Protein AF-A0A849PN07-F1 (afdb_monomer_lite)

Structure (mmCIF, N/CA/C/O backbone):
data_AF-A0A849PN07-F1
#
_entry.id   AF-A0A849PN07-F1
#
loop_
_atom_site.group_PDB
_atom_site.id
_atom_site.type_symbol
_atom_site.label_atom_id
_atom_site.label_alt_id
_atom_site.label_comp_id
_atom_site.label_asym_id
_atom_site.label_entity_id
_atom_site.label_seq_id
_atom_site.pdbx_PDB_ins_code
_atom_site.Cartn_x
_atom_site.Cartn_y
_atom_site.Cartn_z
_atom_site.occupancy
_atom_site.B_iso_or_equiv
_atom_site.auth_seq_id
_atom_site.auth_comp_id
_atom_site.auth_asym_id
_atom_site.auth_atom_id
_atom_site.pdbx_PDB_model_num
ATOM 1 N N . MET A 1 1 ? -43.751 6.867 31.957 1.00 60.44 1 MET A N 1
ATOM 2 C CA . MET A 1 1 ? -43.597 6.779 30.485 1.00 60.44 1 MET A CA 1
ATOM 3 C C . MET A 1 1 ? -44.165 5.440 30.028 1.00 60.44 1 MET A C 1
ATOM 5 O O . MET A 1 1 ? -43.946 4.463 30.732 1.00 60.44 1 MET A O 1
ATOM 9 N N . ASN A 1 2 ? -44.968 5.383 28.958 1.00 84.19 2 ASN A N 1
ATOM 10 C CA . ASN A 1 2 ? -45.642 4.131 28.581 1.00 84.19 2 ASN A CA 1
ATOM 11 C C . ASN A 1 2 ? -44.687 3.169 27.846 1.00 84.19 2 ASN A C 1
ATOM 13 O O . ASN A 1 2 ? -43.709 3.606 27.239 1.00 84.19 2 ASN A O 1
ATOM 17 N N . SER A 1 3 ? -44.999 1.870 27.882 1.00 79.94 3 SER A N 1
ATOM 18 C CA . SER A 1 3 ? -44.174 0.807 27.289 1.00 79.94 3 SER A CA 1
ATOM 19 C C . SER A 1 3 ? -43.825 1.062 25.815 1.00 79.94 3 SER A C 1
ATOM 21 O O . SER A 1 3 ? -42.672 0.891 25.433 1.00 79.94 3 SER A O 1
ATOM 23 N N . LYS A 1 4 ? -44.764 1.573 25.006 1.00 77.94 4 LYS A N 1
ATOM 24 C CA . LYS A 1 4 ? -44.527 1.871 23.583 1.00 77.94 4 LYS A CA 1
ATOM 25 C C . LYS A 1 4 ? -43.521 3.007 23.386 1.00 77.94 4 LYS A C 1
ATOM 27 O O . LYS A 1 4 ? -42.711 2.950 22.463 1.00 77.94 4 LYS A O 1
ATOM 32 N N . THR A 1 5 ? -43.561 4.034 24.235 1.00 80.62 5 THR A N 1
ATOM 33 C CA . THR A 1 5 ? -42.606 5.150 24.205 1.00 80.62 5 THR A CA 1
ATOM 34 C C . THR A 1 5 ? -41.209 4.677 24.609 1.00 80.62 5 THR A C 1
ATOM 36 O O . THR A 1 5 ? -40.236 5.032 23.951 1.00 80.62 5 THR A O 1
ATOM 39 N N . THR A 1 6 ? -41.110 3.809 25.620 1.00 81.44 6 THR A N 1
ATOM 40 C CA . THR A 1 6 ? -39.840 3.212 26.057 1.00 81.44 6 THR A CA 1
ATOM 41 C C . THR A 1 6 ? -39.220 2.326 24.974 1.00 81.44 6 THR A C 1
ATOM 43 O O . THR A 1 6 ? -38.029 2.457 24.703 1.00 81.44 6 THR A O 1
ATOM 46 N N . THR A 1 7 ? -40.013 1.487 24.294 1.00 84.44 7 THR A N 1
ATOM 47 C CA . THR A 1 7 ? -39.522 0.650 23.184 1.00 84.44 7 THR A CA 1
ATOM 48 C C . THR A 1 7 ? -38.996 1.500 22.032 1.00 84.44 7 THR A C 1
ATOM 50 O O . THR A 1 7 ? -37.898 1.244 21.560 1.00 84.44 7 THR A O 1
ATOM 53 N N . LYS A 1 8 ? -39.716 2.553 21.618 1.00 84.00 8 LYS A N 1
ATOM 5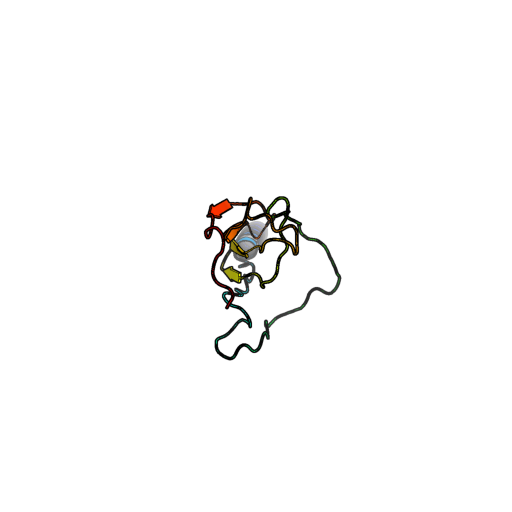4 C CA . LYS A 1 8 ? -39.264 3.443 20.533 1.00 84.00 8 LYS A CA 1
ATOM 55 C C . LYS A 1 8 ? -37.945 4.143 20.855 1.00 84.00 8 LYS A C 1
ATOM 57 O O . LYS A 1 8 ? -37.066 4.187 20.001 1.00 84.00 8 LYS A O 1
ATOM 62 N N . ILE A 1 9 ? -37.801 4.667 22.073 1.00 87.38 9 ILE A N 1
ATOM 63 C CA . ILE A 1 9 ? -36.554 5.306 22.511 1.00 87.38 9 ILE A CA 1
ATOM 64 C C . ILE A 1 9 ? -35.418 4.279 22.520 1.00 87.38 9 ILE A C 1
ATOM 66 O O . ILE A 1 9 ? -34.359 4.557 21.971 1.00 87.38 9 ILE A O 1
ATOM 70 N N . ALA A 1 10 ? -35.650 3.078 23.0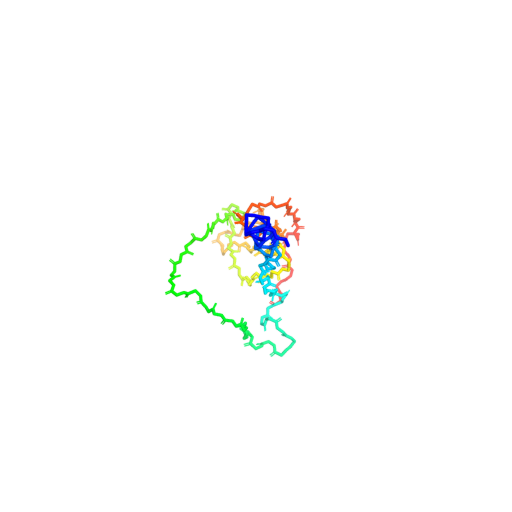58 1.00 86.81 10 ALA A N 1
ATOM 71 C CA . ALA A 1 10 ? -34.651 2.013 23.064 1.00 86.81 10 ALA A CA 1
ATOM 72 C C . ALA A 1 10 ? -34.218 1.614 21.643 1.00 86.81 10 ALA A C 1
ATOM 74 O O . ALA A 1 10 ? -33.026 1.478 21.392 1.00 86.81 10 ALA A O 1
ATOM 75 N N . THR A 1 11 ? -35.158 1.489 20.699 1.00 86.75 11 THR A N 1
ATOM 76 C CA . THR A 1 11 ? -34.852 1.177 19.294 1.00 86.75 11 THR A CA 1
ATOM 77 C C . THR A 1 11 ? -34.034 2.281 18.624 1.00 86.75 11 THR A C 1
ATOM 79 O O . THR A 1 11 ? -33.070 1.978 17.929 1.00 86.75 11 THR A O 1
ATOM 82 N N . ILE A 1 12 ? -34.372 3.555 18.854 1.00 88.19 12 ILE A N 1
ATOM 83 C CA . ILE A 1 12 ? -33.618 4.695 18.308 1.00 88.19 12 ILE A CA 1
ATOM 84 C C . ILE A 1 12 ? -32.206 4.741 18.899 1.00 88.19 12 ILE A C 1
ATOM 86 O O . ILE A 1 12 ? -31.245 4.914 18.159 1.00 88.19 12 ILE A O 1
ATOM 90 N N . VAL A 1 13 ? -32.064 4.533 20.210 1.00 88.75 13 VAL A N 1
ATOM 91 C CA . VAL A 1 13 ? -30.756 4.481 20.878 1.00 88.75 13 VAL A CA 1
ATOM 92 C C . VAL A 1 13 ? -29.907 3.332 20.329 1.00 88.75 13 VAL A C 1
ATOM 94 O O . VAL A 1 13 ? -28.737 3.544 20.035 1.00 88.75 13 VAL A O 1
ATOM 97 N N . LEU A 1 14 ? -30.489 2.148 20.109 1.00 86.00 14 LEU A N 1
ATOM 98 C CA . LEU A 1 14 ? -29.793 1.008 19.496 1.00 86.00 14 LEU A CA 1
ATOM 99 C C . LEU A 1 14 ? -29.344 1.287 18.054 1.00 86.00 14 LEU A C 1
ATOM 101 O O . LEU A 1 14 ? -28.229 0.926 17.691 1.00 86.00 14 LEU A O 1
ATOM 105 N N . LEU A 1 15 ? -30.173 1.957 17.249 1.00 83.31 15 LEU A N 1
ATOM 106 C CA . LEU A 1 15 ? -29.821 2.378 15.887 1.00 83.31 15 LEU A CA 1
ATOM 107 C C . LEU A 1 15 ? -28.688 3.409 15.880 1.00 83.31 15 LEU A C 1
ATOM 109 O O . LEU A 1 15 ? -27.759 3.287 15.087 1.00 83.31 15 LEU A O 1
ATOM 113 N N . VAL A 1 16 ? -28.731 4.391 16.783 1.00 81.31 16 VAL A N 1
ATOM 114 C CA . VAL A 1 16 ? -27.666 5.394 16.932 1.00 81.31 16 VAL A CA 1
ATOM 115 C C . VAL A 1 16 ? -26.367 4.748 17.420 1.00 81.31 16 VAL A C 1
ATOM 117 O O . VAL A 1 16 ? -25.312 5.060 16.882 1.00 81.31 16 VAL A O 1
ATOM 120 N N . LEU A 1 17 ? -26.420 3.796 18.360 1.00 73.69 17 LEU A N 1
ATOM 121 C CA . LEU A 1 17 ? -25.231 3.050 18.792 1.00 73.69 17 LEU A CA 1
ATOM 122 C C . LEU A 1 17 ? -24.640 2.192 17.662 1.00 73.69 17 LEU A C 1
ATOM 124 O O . LEU A 1 17 ? -23.419 2.141 17.518 1.00 73.69 17 LEU A O 1
ATOM 128 N N . ALA A 1 18 ? -25.481 1.567 16.834 1.00 70.88 18 ALA A N 1
ATOM 129 C CA . ALA A 1 18 ? -25.036 0.801 15.668 1.00 70.88 18 ALA A CA 1
ATOM 130 C C . ALA A 1 18 ? -24.367 1.683 14.596 1.00 70.88 18 ALA A C 1
ATOM 132 O O . ALA A 1 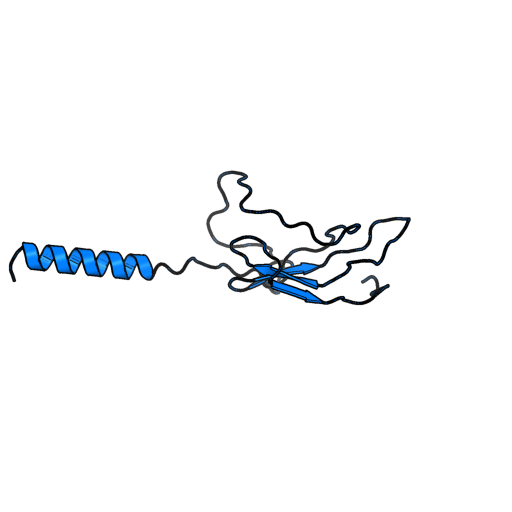18 ? -23.473 1.222 13.900 1.00 70.88 18 ALA A O 1
ATOM 133 N N . LEU A 1 19 ? -24.747 2.961 14.494 1.00 67.25 19 LEU A N 1
ATOM 134 C CA . LEU A 1 19 ? -24.092 3.947 13.622 1.00 67.25 19 LEU A CA 1
ATOM 135 C C . LEU A 1 19 ? -22.741 4.436 14.174 1.00 67.25 19 LEU A C 1
ATOM 137 O O . LEU A 1 19 ? -21.949 5.002 13.427 1.00 67.25 19 LEU A O 1
ATOM 141 N N . THR A 1 20 ? -22.469 4.224 15.467 1.00 56.19 20 THR A N 1
ATOM 142 C CA . THR A 1 20 ? -21.204 4.612 16.121 1.00 56.19 20 THR A CA 1
ATOM 143 C C . THR A 1 20 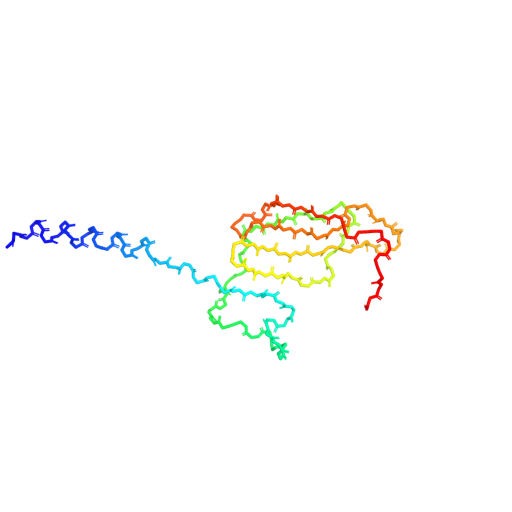? -20.187 3.482 16.218 1.00 56.19 20 THR A C 1
ATOM 145 O O . THR A 1 20 ? -19.150 3.667 16.855 1.00 56.19 20 THR A O 1
ATOM 148 N N . THR A 1 21 ? -20.436 2.318 15.605 1.00 54.03 21 THR A N 1
ATOM 149 C CA . THR A 1 21 ? -19.393 1.296 15.495 1.00 54.03 21 THR A CA 1
ATOM 150 C C . THR A 1 21 ? -18.290 1.850 14.606 1.00 54.03 21 THR A C 1
ATOM 152 O O . THR A 1 21 ? -18.370 1.789 13.380 1.00 54.03 21 THR A O 1
ATOM 155 N N . THR A 1 22 ? -17.264 2.425 15.226 1.00 51.84 22 THR A N 1
ATOM 156 C CA . THR A 1 22 ? -15.989 2.672 14.574 1.00 51.84 22 THR A CA 1
ATOM 157 C C . THR A 1 22 ? -15.555 1.333 14.006 1.00 51.84 22 THR A C 1
ATOM 159 O O . THR A 1 22 ? -15.255 0.412 14.770 1.00 51.84 22 THR A O 1
ATOM 162 N N . ILE A 1 23 ? -15.570 1.195 12.679 1.00 54.59 23 ILE A N 1
ATOM 163 C CA . ILE A 1 23 ? -14.795 0.142 12.033 1.00 54.59 23 ILE A CA 1
ATOM 164 C C . ILE A 1 23 ? -13.398 0.360 12.593 1.00 54.59 23 ILE A C 1
ATOM 166 O O . ILE A 1 23 ? -12.841 1.446 12.426 1.00 54.59 23 ILE A O 1
ATOM 170 N N . ALA A 1 24 ? -12.897 -0.598 13.370 1.00 53.38 24 ALA A N 1
ATOM 171 C CA . ALA A 1 24 ? -11.537 -0.540 13.859 1.00 53.38 24 ALA A CA 1
ATOM 172 C C . ALA A 1 24 ? -10.641 -0.576 12.618 1.00 53.38 24 ALA A C 1
ATOM 174 O O . ALA A 1 24 ? -10.348 -1.635 12.072 1.00 53.38 24 ALA A O 1
ATOM 175 N N . SER A 1 25 ? -10.298 0.603 12.106 1.00 59.09 25 SER A N 1
ATOM 176 C CA . SER A 1 25 ? -9.301 0.757 11.068 1.00 59.09 25 SER A CA 1
ATOM 177 C C . SER A 1 25 ? -7.969 0.600 11.773 1.00 59.09 25 SER A C 1
ATOM 179 O O . SER A 1 25 ? -7.476 1.540 12.391 1.00 59.09 25 SER A O 1
ATOM 181 N N . ALA A 1 26 ? -7.444 -0.621 11.781 1.00 78.94 26 ALA A N 1
ATOM 182 C CA . ALA A 1 26 ? -6.076 -0.842 12.204 1.00 78.94 26 ALA A CA 1
ATOM 183 C C . ALA A 1 26 ? -5.164 -0.317 11.092 1.00 78.94 26 ALA A C 1
ATOM 185 O O . ALA A 1 26 ? -5.114 -0.882 9.999 1.00 78.94 26 ALA A O 1
ATOM 186 N N . ASP A 1 27 ? -4.487 0.794 11.364 1.00 90.56 27 ASP A N 1
ATOM 187 C CA . ASP A 1 27 ? -3.492 1.342 10.451 1.00 90.56 27 ASP A CA 1
ATOM 188 C C . ASP A 1 27 ? -2.260 0.428 10.397 1.00 90.56 27 ASP A C 1
ATOM 190 O O . ASP A 1 27 ? -1.841 -0.163 11.394 1.00 90.56 27 ASP A O 1
ATOM 194 N N . TYR A 1 28 ? -1.652 0.357 9.219 1.00 93.44 28 TYR A N 1
ATOM 195 C CA . TYR A 1 28 ? -0.380 -0.300 8.947 1.00 93.44 28 TYR A CA 1
ATOM 196 C C . TYR A 1 28 ? 0.531 0.708 8.229 1.00 93.44 28 TYR A C 1
ATOM 198 O O . TYR A 1 28 ? 0.722 0.624 7.018 1.00 93.44 28 TYR A O 1
ATOM 206 N N . PRO A 1 29 ? 1.046 1.738 8.923 1.00 93.50 29 PRO A N 1
ATOM 207 C CA . PRO A 1 29 ? 1.610 2.916 8.262 1.00 93.50 29 PRO A CA 1
ATOM 208 C C . PRO A 1 29 ? 2.961 2.658 7.582 1.00 93.50 29 PRO A C 1
ATOM 210 O O . PRO A 1 29 ? 3.369 3.418 6.703 1.00 93.50 29 PRO A O 1
ATOM 213 N N . MET A 1 30 ? 3.676 1.600 7.970 1.00 91.00 30 MET A N 1
ATOM 214 C CA . MET A 1 30 ? 5.035 1.327 7.506 1.00 91.00 30 MET A CA 1
ATOM 215 C C . MET A 1 30 ? 5.328 -0.166 7.402 1.00 91.00 30 MET A C 1
ATOM 217 O O . MET A 1 30 ? 4.687 -0.990 8.051 1.00 91.00 30 MET A O 1
ATOM 221 N N . PHE A 1 31 ? 6.363 -0.511 6.633 1.00 89.56 31 PHE A N 1
ATOM 222 C CA . PHE A 1 31 ? 6.875 -1.876 6.574 1.00 89.56 31 PHE A CA 1
ATOM 223 C C . PHE A 1 31 ? 7.276 -2.373 7.971 1.00 89.56 31 PHE A C 1
ATOM 225 O O . PHE A 1 31 ? 8.110 -1.760 8.642 1.00 89.56 31 PHE A O 1
ATOM 232 N N . GLY A 1 32 ? 6.686 -3.494 8.392 1.00 91.25 32 GLY A N 1
ATOM 233 C CA . GLY A 1 32 ? 6.875 -4.040 9.733 1.00 91.25 32 GLY A CA 1
ATOM 234 C C . GLY A 1 32 ? 5.970 -3.424 10.803 1.00 91.25 32 GLY A C 1
ATOM 235 O O . GLY A 1 32 ? 6.228 -3.671 11.977 1.00 91.25 32 GLY A O 1
ATOM 236 N N . LEU A 1 33 ? 4.917 -2.690 10.414 1.00 91.44 33 LEU A N 1
ATOM 237 C CA . LEU A 1 33 ? 3.877 -2.063 11.249 1.00 91.44 33 LEU A CA 1
ATOM 238 C C . LEU A 1 33 ? 4.359 -0.936 12.173 1.00 91.44 33 LEU A C 1
ATOM 240 O O . LEU A 1 33 ? 3.759 0.136 12.204 1.00 91.44 33 LEU A O 1
ATOM 244 N N . ASP A 1 34 ? 5.422 -1.182 12.927 1.00 91.38 34 ASP A N 1
ATOM 245 C CA . ASP A 1 34 ? 5.908 -0.340 14.010 1.00 91.38 34 ASP A CA 1
ATOM 246 C C . ASP A 1 34 ? 7.430 -0.094 13.896 1.00 91.38 34 ASP A C 1
ATOM 248 O O . ASP A 1 34 ? 8.113 -0.762 13.113 1.00 91.38 34 ASP A O 1
ATOM 252 N N . PRO A 1 35 ? 8.007 0.845 14.673 1.00 93.38 35 PRO A N 1
ATOM 253 C CA . PRO A 1 35 ? 9.437 1.160 14.597 1.00 93.38 35 PRO A CA 1
ATOM 254 C C . PRO A 1 35 ? 10.383 -0.018 14.877 1.00 93.38 35 PRO A C 1
ATOM 256 O O . PRO A 1 35 ? 11.511 -0.018 14.385 1.00 93.38 35 PRO A O 1
ATOM 259 N N . GLN A 1 36 ? 9.948 -1.025 15.640 1.00 95.31 36 GLN A N 1
ATOM 260 C CA . GLN A 1 36 ? 10.710 -2.251 15.913 1.00 95.31 36 GLN A CA 1
ATOM 261 C C . GLN A 1 36 ? 10.525 -3.301 14.807 1.00 95.31 36 GLN A C 1
ATOM 263 O O . GLN A 1 36 ? 11.164 -4.351 14.850 1.00 95.31 36 GLN A O 1
ATOM 268 N N . ARG A 1 37 ? 9.689 -3.010 13.801 1.00 92.06 37 ARG A N 1
ATOM 269 C CA . ARG A 1 37 ? 9.384 -3.859 12.644 1.00 92.06 37 ARG A CA 1
ATOM 270 C C . ARG A 1 37 ? 8.851 -5.236 13.036 1.00 92.06 37 ARG A C 1
ATOM 272 O O . ARG A 1 37 ? 9.230 -6.237 12.429 1.00 92.06 37 ARG A O 1
ATOM 279 N N . THR A 1 38 ? 7.998 -5.312 14.055 1.00 92.50 38 THR A N 1
ATOM 280 C CA . THR A 1 38 ? 7.522 -6.611 14.552 1.00 92.50 38 THR A CA 1
ATOM 281 C C . THR A 1 38 ? 6.558 -7.293 13.585 1.00 92.50 38 THR A C 1
ATOM 283 O O . THR A 1 38 ? 6.440 -8.516 13.597 1.00 92.50 38 THR A O 1
ATOM 286 N N . GLY A 1 39 ? 5.849 -6.512 12.762 1.00 89.50 39 GLY A N 1
ATOM 287 C CA . GLY A 1 39 ? 4.787 -7.007 11.888 1.00 89.50 39 GLY A CA 1
ATOM 288 C C . GLY A 1 39 ? 3.566 -7.555 12.637 1.00 89.50 39 GLY A C 1
ATOM 289 O O . GLY A 1 39 ? 2.702 -8.162 12.008 1.00 89.50 39 GLY A O 1
ATOM 290 N N . ASN A 1 40 ? 3.476 -7.355 13.955 1.00 88.88 40 ASN A N 1
ATOM 291 C CA . ASN A 1 40 ? 2.421 -7.920 14.788 1.00 88.88 40 ASN A CA 1
ATOM 292 C C . ASN A 1 40 ? 1.176 -7.020 14.809 1.00 88.88 40 ASN A C 1
ATOM 294 O O . ASN A 1 40 ? 1.005 -6.201 15.713 1.00 88.88 40 ASN A O 1
ATOM 298 N N . ALA A 1 41 ? 0.309 -7.173 13.807 1.00 85.50 41 ALA A N 1
ATOM 299 C CA . ALA A 1 41 ? -1.010 -6.549 13.815 1.00 85.50 41 ALA A CA 1
ATOM 300 C C . ALA A 1 41 ? -1.897 -7.253 14.853 1.00 85.50 41 ALA A C 1
ATOM 302 O O . ALA A 1 41 ? -2.174 -8.446 14.737 1.00 85.50 41 ALA A O 1
ATOM 303 N N . SER A 1 42 ? -2.314 -6.525 15.889 1.00 81.56 42 SER A N 1
ATOM 304 C CA . SER A 1 42 ? -3.239 -7.045 16.894 1.00 81.56 42 SER A CA 1
ATOM 305 C C . SER A 1 42 ? -4.651 -7.210 16.318 1.00 81.56 42 SER A C 1
ATOM 307 O O . SER A 1 42 ? -5.045 -6.503 15.393 1.00 81.56 42 SER A O 1
ATOM 309 N N . GLY A 1 43 ? -5.430 -8.126 16.896 1.00 81.69 43 GLY A N 1
ATOM 310 C CA . GLY A 1 43 ? -6.812 -8.394 16.494 1.00 81.69 43 GLY A CA 1
ATOM 311 C C . GLY A 1 43 ? -6.994 -9.753 15.823 1.00 81.69 43 GLY A C 1
ATOM 312 O O . GLY A 1 43 ? -6.070 -10.565 15.754 1.00 81.69 43 GLY A O 1
ATOM 313 N N . ASP A 1 44 ? -8.217 -10.005 15.366 1.00 83.44 44 ASP A N 1
ATOM 314 C CA . ASP A 1 44 ? -8.578 -11.270 14.737 1.00 83.44 44 ASP A CA 1
ATOM 315 C C . ASP A 1 44 ? -8.125 -11.291 13.274 1.00 83.44 44 ASP A C 1
ATOM 317 O O . ASP A 1 44 ? -8.480 -10.423 12.473 1.00 83.44 44 ASP A O 1
ATOM 321 N N . ALA A 1 45 ? -7.354 -12.315 12.911 1.00 82.44 45 ALA A N 1
ATOM 322 C CA . ALA A 1 45 ? -7.021 -12.575 11.519 1.00 82.44 45 ALA A CA 1
ATOM 323 C C . ALA A 1 45 ? -8.252 -13.114 10.757 1.00 82.44 45 ALA A C 1
ATOM 325 O O . ALA A 1 45 ? -9.104 -13.785 11.350 1.00 82.44 45 ALA A O 1
ATOM 326 N N . PRO A 1 46 ? -8.344 -12.894 9.433 1.00 83.56 46 PRO A N 1
ATOM 327 C CA . PRO A 1 46 ? -9.390 -13.500 8.618 1.00 83.56 46 PRO A CA 1
ATOM 328 C C . PRO A 1 46 ? -9.397 -15.031 8.756 1.00 83.56 46 PRO A C 1
ATOM 330 O O . PRO A 1 46 ? -8.369 -15.684 8.590 1.00 83.56 46 PRO A O 1
ATOM 333 N N . LEU A 1 47 ? -10.571 -15.615 9.015 1.00 86.12 47 LEU A N 1
ATOM 334 C CA . LEU A 1 47 ? -10.737 -17.070 9.172 1.00 86.12 47 LEU A CA 1
ATOM 335 C C . LEU A 1 47 ? -10.719 -17.835 7.838 1.00 86.12 47 LEU A C 1
ATOM 337 O O . LEU A 1 47 ? -10.598 -19.058 7.820 1.00 86.12 47 LEU A O 1
ATOM 341 N N . ALA A 1 48 ? -10.869 -17.124 6.721 1.00 86.75 48 ALA A N 1
ATOM 342 C CA . ALA A 1 48 ? -10.871 -17.685 5.380 1.00 86.75 48 ALA A CA 1
ATOM 343 C C . ALA A 1 48 ? -10.224 -16.710 4.391 1.00 86.75 48 ALA A C 1
ATOM 345 O O . ALA A 1 48 ? -10.263 -15.493 4.577 1.00 86.75 48 ALA A O 1
ATOM 346 N N . ASN A 1 49 ? -9.667 -17.253 3.307 1.00 85.75 49 ASN A N 1
ATOM 347 C CA . ASN A 1 49 ? -9.118 -16.456 2.217 1.00 85.75 49 ASN A CA 1
ATOM 348 C C . ASN A 1 49 ? -10.256 -15.920 1.334 1.00 85.75 49 ASN A C 1
ATOM 350 O O . ASN A 1 49 ? -10.675 -16.572 0.376 1.00 85.75 49 ASN A O 1
ATOM 354 N N . MET A 1 50 ? -10.785 -14.752 1.692 1.00 87.56 50 MET A N 1
ATOM 355 C CA . MET A 1 50 ? -11.791 -14.038 0.911 1.00 87.56 50 MET A CA 1
ATOM 356 C C . MET A 1 50 ? -11.147 -12.846 0.209 1.00 87.56 50 MET A C 1
ATOM 358 O O . MET A 1 50 ? -10.637 -11.933 0.856 1.00 87.56 50 MET A O 1
ATOM 362 N N . ARG A 1 51 ? -11.205 -12.830 -1.125 1.00 91.50 51 ARG A N 1
ATOM 363 C CA . ARG A 1 51 ? -10.821 -11.655 -1.911 1.00 91.50 51 ARG A CA 1
ATOM 364 C C . ARG A 1 51 ? -11.880 -10.569 -1.727 1.00 91.50 51 ARG A C 1
ATOM 366 O O . ARG A 1 51 ? -13.019 -10.770 -2.137 1.00 91.50 51 ARG A O 1
ATOM 373 N N . LEU A 1 52 ? -11.494 -9.439 -1.137 1.00 92.06 52 LEU A N 1
ATOM 374 C CA . LEU A 1 52 ? -12.360 -8.261 -1.021 1.00 92.06 52 LEU A CA 1
ATOM 375 C C . LEU A 1 52 ? -12.370 -7.463 -2.329 1.00 92.06 52 LEU A C 1
ATOM 377 O O . LEU A 1 52 ? -13.428 -7.209 -2.893 1.00 92.06 52 LEU A O 1
ATOM 381 N N . TRP A 1 53 ? -11.183 -7.144 -2.844 1.00 96.50 53 TRP A N 1
ATOM 382 C CA . TRP A 1 53 ? -10.978 -6.461 -4.119 1.00 96.50 53 TRP A CA 1
ATOM 383 C C . TRP A 1 53 ? -9.588 -6.785 -4.682 1.00 96.50 53 TRP A C 1
ATOM 385 O O . TRP A 1 53 ? -8.752 -7.396 -4.012 1.00 96.50 53 TRP A O 1
ATOM 395 N N . GLU A 1 54 ? -9.364 -6.426 -5.944 1.00 95.44 54 GLU A N 1
ATOM 396 C CA . GLU A 1 54 ? -8.072 -6.534 -6.623 1.00 95.44 54 GLU A CA 1
ATOM 397 C C . GLU A 1 54 ? -7.928 -5.375 -7.610 1.00 95.44 54 GLU A C 1
ATOM 399 O O . GLU A 1 54 ? -8.835 -5.116 -8.401 1.00 95.44 54 GLU A O 1
ATOM 404 N N . THR A 1 55 ? -6.765 -4.723 -7.593 1.00 94.94 55 THR A N 1
ATOM 405 C CA . THR A 1 55 ? -6.468 -3.583 -8.465 1.00 94.94 55 THR A CA 1
ATOM 406 C C . THR A 1 55 ? -5.168 -3.834 -9.204 1.00 94.94 55 THR A C 1
ATOM 408 O O . THR A 1 55 ? -4.128 -4.093 -8.598 1.00 94.94 55 THR A O 1
ATOM 411 N N . LYS A 1 56 ? -5.214 -3.745 -10.535 1.00 91.69 56 LYS A N 1
ATOM 412 C CA . LYS A 1 56 ? -4.016 -3.824 -11.372 1.00 91.69 56 LYS A CA 1
ATOM 413 C C . LYS A 1 56 ? -3.316 -2.465 -11.396 1.00 91.69 56 LYS A C 1
ATOM 415 O O . LYS A 1 56 ? -3.912 -1.479 -11.818 1.00 91.69 56 LYS A O 1
ATOM 420 N N . LEU A 1 57 ? -2.048 -2.436 -10.989 1.00 89.56 57 LEU A N 1
ATOM 421 C CA . LEU A 1 57 ? -1.213 -1.232 -10.965 1.00 89.56 57 LEU A CA 1
ATOM 422 C C . LEU A 1 57 ? -0.114 -1.339 -12.021 1.00 89.56 57 LEU A C 1
ATOM 424 O O . LEU A 1 57 ? 0.667 -2.291 -12.000 1.00 89.56 57 LEU A O 1
ATOM 428 N N . GLY A 1 58 ? -0.063 -0.364 -12.932 1.00 84.62 58 GLY A N 1
ATOM 429 C CA . GLY A 1 58 ? 0.842 -0.370 -14.083 1.00 84.62 58 GLY A CA 1
ATOM 430 C C . GLY A 1 58 ? 0.552 -1.487 -15.101 1.00 84.62 58 GLY A C 1
ATOM 431 O O . GLY A 1 58 ? -0.091 -2.501 -14.818 1.00 84.62 58 GLY A O 1
ATOM 432 N N . GLU A 1 59 ? 1.010 -1.311 -16.343 1.00 79.38 59 GLU A N 1
ATOM 433 C CA . GLU A 1 59 ? 0.799 -2.320 -17.393 1.00 79.38 59 GLU A CA 1
ATOM 434 C C . GLU A 1 59 ? 1.849 -3.438 -17.378 1.00 79.38 59 GLU A C 1
ATOM 436 O O . GLU A 1 59 ? 1.521 -4.581 -17.707 1.00 79.38 59 GLU A O 1
ATOM 441 N N . LYS A 1 60 ? 3.097 -3.113 -17.011 1.00 81.94 60 LYS A N 1
ATOM 442 C CA . LYS A 1 60 ? 4.272 -4.001 -17.085 1.00 81.94 60 LYS A CA 1
ATOM 443 C C . LYS A 1 60 ? 5.198 -3.810 -15.887 1.00 81.94 60 LYS A C 1
ATOM 445 O O . LYS A 1 60 ? 6.384 -3.522 -16.011 1.00 81.94 60 LYS A O 1
ATOM 450 N N . SER A 1 61 ? 4.612 -3.955 -14.714 1.00 85.50 61 SER A N 1
ATOM 451 C CA . SER A 1 61 ? 5.288 -3.810 -13.434 1.00 85.50 61 SER A CA 1
ATOM 452 C C . SER A 1 61 ? 4.921 -4.955 -12.505 1.00 85.50 61 SER A C 1
ATOM 454 O O . SER A 1 61 ? 3.928 -5.650 -12.721 1.00 85.50 61 SER A O 1
ATOM 456 N N . TYR A 1 62 ? 5.702 -5.124 -11.450 1.00 87.88 62 TYR A N 1
ATOM 457 C CA . TYR A 1 62 ? 5.384 -6.013 -10.341 1.00 87.88 62 TYR A CA 1
ATOM 458 C C . TYR A 1 62 ? 5.359 -5.228 -9.027 1.00 87.88 62 TYR A C 1
ATOM 460 O O . TYR A 1 62 ? 5.839 -4.098 -8.955 1.00 87.88 62 TYR A O 1
ATOM 468 N N . ILE A 1 63 ? 4.791 -5.823 -7.982 1.00 89.31 63 ILE A N 1
ATOM 469 C CA . ILE A 1 63 ? 4.809 -5.254 -6.632 1.00 89.31 63 ILE A CA 1
ATOM 470 C C . ILE A 1 63 ? 5.966 -5.898 -5.870 1.00 89.31 63 ILE A C 1
ATOM 472 O O . ILE A 1 63 ? 5.927 -7.092 -5.582 1.00 89.31 63 ILE A O 1
ATOM 476 N N . GLY A 1 64 ? 7.021 -5.122 -5.612 1.00 83.62 64 GLY A N 1
ATOM 477 C CA . GLY A 1 64 ? 8.197 -5.571 -4.854 1.00 83.62 64 GLY A CA 1
ATOM 478 C C . GLY A 1 64 ? 8.179 -5.176 -3.374 1.00 83.62 64 GLY A C 1
ATOM 479 O O . GLY A 1 64 ? 8.901 -5.765 -2.577 1.00 83.62 64 GLY A O 1
ATOM 480 N N . GLY A 1 65 ? 7.363 -4.182 -3.008 1.00 82.44 65 GLY A N 1
ATOM 481 C CA . GLY A 1 65 ? 7.220 -3.681 -1.641 1.00 82.44 65 GLY A CA 1
ATOM 482 C C . GLY A 1 65 ? 5.935 -4.149 -0.955 1.00 82.44 65 GLY A C 1
ATOM 483 O O . GLY A 1 65 ? 5.055 -4.741 -1.576 1.00 82.44 65 GLY A O 1
ATOM 484 N N . GLY A 1 66 ? 5.823 -3.856 0.341 1.00 88.62 66 GLY A N 1
ATOM 485 C CA . GLY A 1 66 ? 4.553 -3.954 1.065 1.00 88.62 66 GLY A CA 1
ATOM 486 C C . GLY A 1 66 ? 3.654 -2.740 0.810 1.00 88.62 66 GLY A C 1
ATOM 487 O O . GLY A 1 66 ? 4.111 -1.717 0.300 1.00 88.62 66 GLY A O 1
ATOM 488 N N . ALA A 1 67 ? 2.385 -2.848 1.198 1.00 93.62 67 ALA A N 1
ATOM 489 C CA . ALA A 1 67 ? 1.472 -1.711 1.243 1.00 93.62 67 ALA A CA 1
ATOM 490 C C . ALA A 1 67 ? 1.521 -1.024 2.616 1.00 93.62 67 ALA A C 1
ATOM 492 O O . ALA A 1 67 ? 1.724 -1.688 3.637 1.00 93.62 67 ALA A O 1
ATOM 493 N N . SER A 1 68 ? 1.280 0.285 2.633 1.00 95.44 68 SER A N 1
ATOM 494 C CA . SER A 1 68 ? 0.967 1.037 3.849 1.00 95.44 68 SER A CA 1
ATOM 495 C C . SER A 1 68 ? -0.521 1.368 3.876 1.00 95.44 68 SER A C 1
ATOM 497 O O . SER A 1 68 ? -1.073 1.784 2.862 1.00 95.44 68 SER A O 1
ATOM 499 N N . VAL A 1 69 ? -1.176 1.222 5.023 1.00 95.12 69 VAL A N 1
ATOM 500 C CA . VAL A 1 69 ? -2.602 1.529 5.204 1.00 95.12 69 VAL A CA 1
ATOM 501 C C . VAL A 1 69 ? -2.745 2.570 6.304 1.00 95.12 69 VAL A C 1
ATOM 503 O O . VAL A 1 69 ? -2.252 2.353 7.407 1.00 95.12 69 VAL A O 1
ATOM 506 N N . VAL A 1 70 ? -3.390 3.699 6.016 1.00 94.50 70 VAL A N 1
ATOM 507 C CA . VAL A 1 70 ? -3.679 4.745 7.011 1.00 94.50 70 VAL A CA 1
ATOM 508 C C . VAL A 1 70 ? -5.084 5.274 6.773 1.00 94.50 70 VAL A C 1
ATOM 510 O O . VAL A 1 70 ? -5.389 5.773 5.686 1.00 94.50 70 VAL A O 1
ATOM 513 N N . GLY A 1 71 ? -5.952 5.158 7.776 1.00 92.75 71 GLY A N 1
ATOM 514 C CA . GLY A 1 71 ? -7.369 5.465 7.626 1.00 92.75 71 GLY A CA 1
ATOM 515 C C . GLY A 1 71 ? -7.976 4.657 6.479 1.00 92.75 71 GLY A C 1
ATOM 516 O O . GLY A 1 71 ? -7.849 3.435 6.435 1.00 92.75 71 GLY A O 1
ATOM 517 N N . ASP A 1 72 ? -8.623 5.331 5.531 1.00 95.25 72 ASP A N 1
ATOM 518 C CA . ASP A 1 72 ? -9.284 4.699 4.379 1.00 95.25 72 ASP A CA 1
ATOM 519 C C . ASP A 1 72 ? -8.413 4.642 3.117 1.00 95.25 72 ASP A C 1
ATOM 521 O O . ASP A 1 72 ? -8.921 4.411 2.023 1.00 95.25 72 ASP A O 1
ATOM 525 N N . GLN A 1 73 ? -7.099 4.829 3.257 1.00 96.88 73 GLN A N 1
ATOM 526 C CA . GLN A 1 73 ? -6.170 4.878 2.130 1.00 96.88 73 GLN A CA 1
ATOM 527 C C . GLN A 1 73 ? -5.140 3.754 2.196 1.00 96.88 73 GLN A C 1
ATOM 529 O O . GLN A 1 73 ? -4.566 3.470 3.251 1.00 96.88 73 GLN A O 1
ATOM 534 N N . VAL A 1 74 ? -4.892 3.135 1.043 1.00 97.19 74 VAL A N 1
ATOM 535 C CA . VAL A 1 74 ? -3.853 2.124 0.834 1.00 97.19 74 VAL A CA 1
ATOM 536 C C . VAL A 1 74 ? -2.814 2.685 -0.126 1.00 97.19 74 VAL A C 1
ATOM 538 O O . VAL A 1 74 ? -3.126 3.038 -1.260 1.00 97.19 74 VAL A O 1
ATOM 541 N N . TYR A 1 75 ? -1.565 2.738 0.313 1.00 96.38 75 TYR A N 1
ATOM 542 C CA . TYR A 1 75 ? -0.438 3.232 -0.465 1.00 96.38 75 TYR A CA 1
ATOM 543 C C . TYR A 1 75 ? 0.452 2.080 -0.890 1.00 96.38 75 TYR A C 1
ATOM 545 O O . TYR A 1 75 ? 0.864 1.261 -0.067 1.00 96.38 75 TYR A O 1
ATOM 553 N N . VAL A 1 76 ? 0.773 2.025 -2.176 1.00 94.88 76 VAL A N 1
ATOM 554 C CA . VAL A 1 76 ? 1.579 0.945 -2.743 1.00 94.88 76 VAL A CA 1
ATOM 555 C C . VAL A 1 76 ? 2.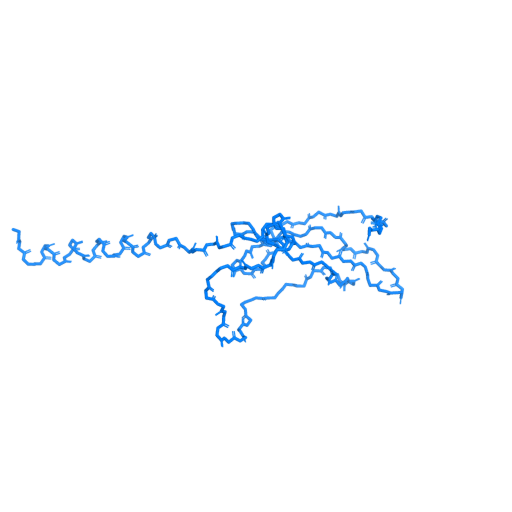388 1.455 -3.926 1.00 94.88 76 VAL A C 1
ATOM 557 O O . VAL A 1 76 ? 1.917 2.264 -4.728 1.00 94.88 76 VAL A O 1
ATOM 560 N N . THR A 1 77 ? 3.628 0.988 -4.026 1.00 91.50 77 THR A N 1
ATOM 561 C CA . THR A 1 77 ? 4.514 1.264 -5.156 1.00 91.50 77 THR A CA 1
ATOM 562 C C . THR A 1 77 ? 4.669 0.026 -6.025 1.00 91.50 77 THR A C 1
ATOM 564 O O . THR A 1 77 ? 4.590 -1.113 -5.554 1.00 91.50 77 THR A O 1
ATOM 567 N N . ASN A 1 78 ? 4.907 0.246 -7.311 1.00 89.25 78 ASN A N 1
ATOM 568 C CA . ASN A 1 78 ? 5.261 -0.801 -8.258 1.00 89.25 78 ASN A CA 1
ATOM 569 C C . ASN A 1 78 ? 6.702 -0.624 -8.761 1.00 89.25 78 ASN A C 1
ATOM 571 O O . ASN A 1 78 ? 7.284 0.456 -8.682 1.00 89.25 78 ASN A O 1
ATOM 575 N N . TRP A 1 79 ? 7.268 -1.710 -9.275 1.00 84.94 79 TRP A N 1
ATOM 576 C CA . TRP A 1 79 ? 8.621 -1.791 -9.820 1.00 84.94 79 TRP A CA 1
ATOM 577 C C . TRP A 1 79 ? 8.602 -2.312 -11.261 1.00 84.94 79 TRP A C 1
ATOM 579 O O . TRP A 1 79 ? 7.722 -3.106 -11.612 1.00 84.94 79 TRP A O 1
ATOM 589 N N . PRO A 1 80 ? 9.559 -1.903 -12.110 1.00 84.38 80 PRO A N 1
ATOM 590 C CA . PRO A 1 80 ? 9.637 -2.381 -13.483 1.00 84.38 80 PRO A CA 1
ATOM 591 C C . PRO A 1 80 ? 9.995 -3.865 -13.517 1.00 84.38 80 PRO A C 1
ATOM 593 O O . PRO A 1 80 ? 10.785 -4.340 -12.707 1.00 84.38 80 PRO A O 1
ATOM 596 N N . THR A 1 81 ? 9.437 -4.617 -14.463 1.00 81.06 81 THR A N 1
ATOM 597 C CA . THR A 1 81 ? 9.782 -6.037 -14.624 1.00 81.06 81 THR A CA 1
ATOM 598 C C . THR A 1 81 ? 11.247 -6.241 -15.029 1.00 81.06 81 THR A C 1
ATOM 600 O O . THR A 1 81 ? 11.862 -5.374 -15.650 1.00 81.06 81 THR A O 1
ATOM 603 N N . MET A 1 82 ? 11.786 -7.426 -14.717 1.00 75.06 82 MET A N 1
ATOM 604 C CA . MET A 1 82 ? 13.087 -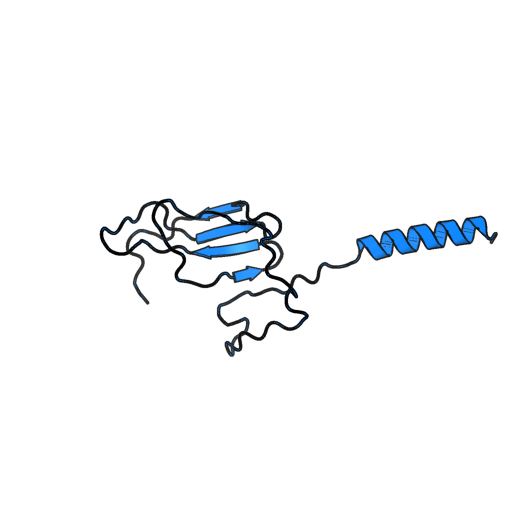7.901 -15.216 1.00 75.06 82 MET A CA 1
ATOM 605 C C . MET A 1 82 ? 13.147 -7.888 -16.762 1.00 75.06 82 MET A C 1
ATOM 607 O O . MET A 1 82 ? 12.093 -7.845 -17.402 1.00 75.06 82 MET A O 1
ATOM 611 N N . PRO A 1 83 ? 14.351 -7.926 -17.376 1.00 78.38 83 PRO A N 1
ATOM 612 C CA . PRO A 1 83 ? 14.551 -7.571 -18.778 1.00 78.38 83 PRO A CA 1
ATOM 613 C C . PRO A 1 83 ? 13.617 -8.278 -19.780 1.00 78.38 83 PRO A C 1
ATOM 615 O O . PRO A 1 83 ? 13.435 -9.493 -19.686 1.00 78.38 83 PRO A O 1
ATOM 618 N N . PRO A 1 84 ? 13.098 -7.549 -20.790 1.00 76.94 84 PRO A N 1
ATOM 619 C CA . PRO A 1 84 ? 13.349 -6.131 -21.063 1.00 76.94 84 PRO A CA 1
ATOM 620 C C . PRO A 1 84 ? 12.641 -5.203 -20.061 1.00 76.94 84 PRO A C 1
ATOM 622 O O . PRO A 1 84 ? 11.450 -5.351 -19.792 1.00 76.94 84 PRO A O 1
ATOM 625 N N . VAL A 1 85 ? 13.394 -4.239 -19.522 1.00 79.25 85 VAL A N 1
ATOM 626 C CA . VAL A 1 85 ? 12.904 -3.292 -18.514 1.00 79.25 85 VAL A CA 1
ATOM 627 C C . VAL A 1 85 ? 12.016 -2.251 -19.189 1.00 79.25 85 VAL A C 1
ATOM 629 O O . VAL A 1 85 ? 12.390 -1.676 -20.211 1.00 79.25 85 VAL A O 1
ATOM 632 N N . ILE A 1 86 ? 10.824 -2.026 -18.636 1.00 76.81 86 ILE A N 1
ATOM 633 C CA . ILE A 1 86 ? 9.864 -1.037 -19.133 1.00 76.81 86 ILE A CA 1
ATOM 634 C C . ILE A 1 86 ? 9.478 -0.131 -17.968 1.00 76.81 86 ILE A C 1
ATOM 636 O O . ILE A 1 86 ? 8.802 -0.559 -17.040 1.00 76.81 86 ILE A O 1
ATOM 640 N N . TYR A 1 87 ? 9.894 1.133 -18.044 1.00 76.69 87 TYR A N 1
ATOM 641 C CA . TYR A 1 87 ? 9.666 2.145 -17.003 1.00 76.69 87 TYR A CA 1
ATOM 642 C C . TYR A 1 87 ? 8.300 2.844 -17.111 1.00 76.69 87 TYR A C 1
ATOM 644 O O . TYR A 1 87 ? 8.012 3.801 -16.398 1.00 76.69 87 TYR A O 1
ATOM 652 N N . ALA A 1 88 ? 7.431 2.375 -18.010 1.00 76.75 88 ALA A N 1
ATOM 653 C CA . ALA A 1 88 ? 6.105 2.944 -18.196 1.00 76.75 88 ALA A CA 1
ATOM 654 C C . ALA A 1 88 ? 5.150 2.517 -17.069 1.00 76.75 88 ALA A C 1
ATOM 656 O O . ALA A 1 88 ? 4.964 1.327 -16.808 1.00 76.75 88 ALA A O 1
ATOM 657 N N . GLY A 1 89 ? 4.494 3.499 -16.448 1.00 78.62 89 GLY A N 1
ATOM 658 C CA . GLY A 1 89 ? 3.478 3.264 -15.419 1.00 78.62 89 GLY A CA 1
ATOM 659 C C . GLY A 1 89 ? 4.036 2.954 -14.027 1.00 78.62 89 GLY A C 1
ATOM 660 O O . GLY A 1 89 ? 3.306 2.399 -13.205 1.00 78.62 89 GLY A O 1
ATOM 661 N N . LEU A 1 90 ? 5.302 3.289 -13.754 1.00 86.31 90 LEU A N 1
ATOM 662 C CA . LEU A 1 90 ? 5.876 3.251 -12.406 1.00 86.31 90 LEU A CA 1
ATOM 663 C C . LEU A 1 90 ? 5.372 4.426 -11.569 1.00 86.31 90 LEU A C 1
ATOM 665 O O . LEU A 1 90 ? 5.260 5.549 -12.061 1.00 86.31 90 LEU A O 1
ATOM 669 N N . GLY A 1 91 ? 5.055 4.175 -10.306 1.00 88.94 91 GLY A N 1
ATOM 670 C CA . GLY A 1 91 ? 4.415 5.173 -9.471 1.00 88.94 91 GLY A CA 1
ATOM 671 C C . GLY A 1 91 ? 4.192 4.746 -8.030 1.00 88.94 91 GLY A C 1
ATOM 672 O O . GLY A 1 91 ? 4.256 3.569 -7.667 1.00 88.94 91 GLY A O 1
ATOM 673 N N . LEU A 1 92 ? 3.874 5.751 -7.222 1.00 91.94 92 LEU A N 1
ATOM 674 C CA . LEU A 1 92 ? 3.177 5.584 -5.958 1.00 91.94 92 LEU A CA 1
ATOM 675 C C . LEU A 1 92 ? 1.681 5.738 -6.225 1.00 91.94 92 LEU A C 1
ATOM 677 O O . LEU A 1 92 ? 1.238 6.762 -6.752 1.00 91.94 92 LEU A O 1
ATOM 681 N N . TYR A 1 93 ? 0.919 4.722 -5.849 1.00 94.56 93 TYR A N 1
ATOM 682 C CA . TYR A 1 93 ? -0.529 4.684 -5.975 1.00 94.56 93 TYR A CA 1
ATOM 683 C C . TYR A 1 93 ? -1.159 4.857 -4.598 1.00 94.56 93 TYR A C 1
ATOM 685 O O . TYR A 1 93 ? -0.689 4.269 -3.623 1.00 94.56 93 TYR A O 1
ATOM 693 N N . CYS A 1 94 ? -2.235 5.636 -4.541 1.00 97.12 94 CYS A N 1
ATOM 694 C CA . CYS A 1 94 ? -3.141 5.704 -3.406 1.00 97.12 94 CYS A CA 1
ATOM 695 C C . CYS A 1 94 ? -4.489 5.127 -3.826 1.00 97.12 94 CYS A C 1
ATOM 697 O O . CYS A 1 94 ? -5.099 5.601 -4.790 1.00 97.12 94 CYS A O 1
ATOM 699 N N . LEU A 1 95 ? -4.923 4.089 -3.120 1.00 98.25 95 LEU A N 1
ATOM 700 C CA . LEU A 1 95 ? -6.166 3.376 -3.361 1.00 98.25 95 LEU A CA 1
ATOM 701 C C . LEU A 1 95 ? -7.148 3.620 -2.219 1.00 98.25 95 LEU A C 1
ATOM 703 O O . LEU A 1 95 ? -6.738 3.778 -1.067 1.00 98.25 95 LEU A O 1
ATOM 707 N N . ASP A 1 96 ? -8.435 3.586 -2.532 1.00 97.56 96 ASP A N 1
ATOM 708 C CA . ASP A 1 96 ? -9.488 3.519 -1.528 1.00 97.56 96 ASP A CA 1
ATOM 709 C C . ASP A 1 96 ? -9.494 2.126 -0.882 1.00 97.56 96 ASP A C 1
ATOM 711 O O . ASP A 1 96 ? -9.506 1.097 -1.562 1.00 97.56 96 ASP A O 1
ATOM 715 N N . LYS A 1 97 ? -9.454 2.070 0.451 1.00 95.44 97 LYS A N 1
ATOM 716 C CA . LYS A 1 97 ? -9.402 0.814 1.215 1.00 95.44 97 LYS A CA 1
ATOM 717 C C . LYS A 1 97 ? -10.652 -0.050 1.017 1.00 95.44 97 LYS A C 1
ATOM 719 O O . LYS A 1 97 ? -10.571 -1.271 1.175 1.00 95.44 97 LYS A O 1
ATOM 724 N N . SER A 1 98 ? -11.801 0.556 0.721 1.00 95.25 98 SER A N 1
ATOM 725 C CA . SER A 1 98 ? -13.089 -0.138 0.649 1.00 95.25 98 SER A CA 1
ATOM 726 C C . SER A 1 98 ? -13.269 -0.941 -0.639 1.00 95.25 98 SER A C 1
ATOM 728 O O . SER A 1 98 ? -13.805 -2.050 -0.582 1.00 95.25 98 SER A O 1
ATOM 730 N N . ASP A 1 99 ? -12.785 -0.430 -1.773 1.00 97.06 99 ASP A N 1
ATOM 731 C CA . ASP A 1 99 ? -13.005 -1.031 -3.095 1.00 97.06 99 ASP A CA 1
ATOM 732 C C . ASP A 1 99 ? -11.739 -1.180 -3.956 1.00 97.06 99 ASP A C 1
ATOM 734 O O . ASP A 1 99 ? -11.788 -1.800 -5.021 1.00 97.06 99 ASP A O 1
ATOM 738 N N . GLY A 1 100 ? -10.599 -0.655 -3.502 1.00 97.31 100 GLY A N 1
ATOM 739 C CA . GLY A 1 100 ? -9.327 -0.709 -4.216 1.00 97.31 100 GLY A CA 1
ATOM 740 C C . GLY A 1 100 ? -9.207 0.285 -5.373 1.00 97.31 100 GLY A C 1
ATOM 741 O O . GLY A 1 100 ? -8.215 0.234 -6.108 1.00 97.31 100 GLY A O 1
ATOM 742 N N . SER A 1 101 ? -10.176 1.176 -5.581 1.00 98.12 101 SER A N 1
ATOM 743 C CA . SER A 1 101 ? -10.135 2.164 -6.661 1.00 98.12 101 SER A CA 1
ATOM 744 C C . SER A 1 101 ? -8.962 3.133 -6.489 1.00 98.12 101 SER A C 1
ATOM 746 O O . SER A 1 101 ? -8.606 3.521 -5.381 1.00 98.12 101 SER A O 1
ATOM 748 N N . VAL A 1 102 ? -8.321 3.522 -7.596 1.00 96.62 102 VAL A N 1
ATOM 749 C CA . VAL A 1 102 ? -7.205 4.479 -7.561 1.00 96.62 102 VAL A CA 1
ATOM 750 C C . VAL A 1 102 ? -7.762 5.877 -7.300 1.00 96.62 102 VAL A C 1
ATOM 752 O O . VAL A 1 102 ? -8.413 6.450 -8.172 1.00 96.62 102 VAL A O 1
ATOM 755 N N . ILE A 1 103 ? -7.464 6.442 -6.130 1.00 98.12 103 ILE A N 1
ATOM 756 C CA . ILE A 1 103 ? -7.806 7.828 -5.781 1.00 98.12 103 ILE A CA 1
ATOM 757 C C . ILE A 1 103 ? -6.880 8.778 -6.541 1.00 98.12 103 ILE A C 1
ATOM 759 O O . ILE A 1 103 ? -7.320 9.739 -7.171 1.00 98.12 103 ILE A O 1
ATOM 763 N N . TRP A 1 104 ? -5.577 8.503 -6.484 1.00 96.81 104 TRP A N 1
ATOM 764 C CA . TRP A 1 104 ? -4.554 9.226 -7.229 1.00 96.81 104 TRP A CA 1
ATOM 765 C C . TRP A 1 104 ? -3.315 8.355 -7.424 1.00 96.81 104 TRP A C 1
ATOM 767 O O . TRP A 1 104 ? -3.095 7.367 -6.720 1.00 96.81 104 TRP A O 1
ATOM 777 N N . ASN A 1 105 ? -2.476 8.741 -8.379 1.00 92.50 105 ASN A N 1
ATOM 778 C CA . ASN A 1 105 ? -1.121 8.227 -8.497 1.00 92.50 105 ASN A CA 1
ATOM 779 C C . ASN A 1 105 ? -0.161 9.370 -8.824 1.00 92.50 105 ASN A C 1
ATOM 781 O O . ASN A 1 105 ? -0.564 10.416 -9.337 1.00 92.50 105 ASN A O 1
ATOM 785 N N . THR A 1 106 ? 1.106 9.161 -8.499 1.00 90.38 106 THR A N 1
ATOM 786 C CA . THR A 1 106 ? 2.189 10.028 -8.947 1.00 90.38 106 THR A CA 1
ATOM 787 C C . THR A 1 106 ? 3.323 9.173 -9.480 1.00 90.38 106 THR A C 1
ATOM 789 O O . THR A 1 106 ? 3.670 8.147 -8.887 1.00 90.38 106 THR A O 1
ATOM 792 N N . SER A 1 107 ? 3.899 9.592 -10.604 1.00 85.44 107 SER A N 1
ATOM 793 C CA . SER A 1 107 ? 5.108 8.962 -11.122 1.00 85.44 107 SER A CA 1
ATOM 794 C C . SER A 1 107 ? 6.264 9.262 -10.172 1.00 85.44 107 SER A C 1
ATOM 796 O O . SER A 1 107 ? 6.509 10.419 -9.832 1.00 85.44 107 SER A O 1
ATOM 798 N N . ILE A 1 108 ? 6.970 8.219 -9.734 1.00 75.50 108 ILE A N 1
ATOM 799 C CA . ILE A 1 108 ? 8.139 8.334 -8.846 1.00 75.50 108 ILE A CA 1
ATOM 800 C C . ILE A 1 108 ? 9.468 8.350 -9.620 1.00 75.50 108 ILE A C 1
ATOM 802 O O . ILE A 1 108 ? 10.527 8.110 -9.048 1.00 75.50 108 ILE A O 1
ATOM 806 N N . GLY A 1 109 ? 9.421 8.731 -10.900 1.00 63.09 109 GLY A N 1
ATOM 807 C CA . GLY A 1 109 ? 10.589 8.891 -11.769 1.00 63.09 109 GLY A CA 1
ATOM 808 C C . GLY A 1 109 ? 10.879 7.665 -12.638 1.00 63.09 109 GLY A C 1
ATOM 809 O O . GLY A 1 109 ? 10.150 6.677 -12.598 1.00 63.09 109 GLY A O 1
ATOM 810 N N . GLU A 1 110 ? 11.927 7.776 -13.462 1.00 64.75 110 GLU A N 1
ATOM 811 C CA . GLU A 1 110 ? 12.448 6.687 -14.303 1.00 64.75 110 GLU A CA 1
ATOM 812 C C . GLU A 1 110 ? 13.307 5.718 -13.462 1.00 64.75 110 GLU A C 1
ATOM 814 O O . GLU A 1 110 ? 12.762 5.084 -12.567 1.00 64.75 110 GLU A O 1
ATOM 819 N N . ASP A 1 111 ? 14.619 5.590 -13.693 1.00 56.03 111 ASP A N 1
ATOM 820 C CA . ASP A 1 111 ? 15.556 4.726 -12.939 1.00 56.03 111 ASP A CA 1
ATOM 821 C C . ASP A 1 111 ? 15.757 5.158 -11.462 1.00 56.03 111 ASP A C 1
ATOM 823 O O . ASP A 1 111 ? 16.872 5.425 -11.008 1.00 56.03 111 ASP A O 1
ATOM 827 N N . GLY A 1 112 ? 14.677 5.266 -10.681 1.00 54.09 112 GLY A N 1
ATOM 828 C CA . GLY A 1 112 ? 14.731 5.484 -9.239 1.00 54.09 112 GLY A CA 1
ATOM 829 C C . GLY A 1 112 ? 15.732 4.518 -8.601 1.00 54.09 112 GLY A C 1
ATOM 830 O O . GLY A 1 112 ? 15.675 3.311 -8.834 1.00 54.09 112 GLY A O 1
ATOM 831 N N . GLY A 1 113 ? 16.695 5.069 -7.856 1.00 47.12 113 GLY A N 1
ATOM 832 C CA . GLY A 1 113 ? 17.850 4.324 -7.364 1.00 47.12 113 GLY A CA 1
ATOM 833 C C . GLY A 1 113 ? 17.449 3.077 -6.578 1.00 47.12 113 GLY A C 1
ATOM 834 O O . GLY A 1 113 ? 16.620 3.138 -5.670 1.00 47.12 113 GLY A O 1
ATOM 835 N N . VAL A 1 114 ? 18.072 1.952 -6.927 1.00 45.81 114 VAL A N 1
ATOM 836 C CA . VAL A 1 114 ? 18.048 0.732 -6.120 1.00 45.81 114 VAL A CA 1
ATOM 837 C C . VAL A 1 114 ? 18.573 1.067 -4.721 1.00 45.81 114 VAL A C 1
ATOM 839 O O . VAL A 1 114 ? 19.676 1.597 -4.583 1.00 45.81 114 VAL A O 1
ATOM 842 N N . SER A 1 115 ? 17.766 0.813 -3.691 1.00 41.00 115 SER A N 1
ATOM 843 C CA . SER A 1 115 ? 18.251 0.733 -2.306 1.00 41.00 115 SER A CA 1
ATOM 844 C C . SER A 1 115 ? 18.351 -0.720 -1.875 1.00 41.00 115 SER A C 1
ATOM 846 O O . SER A 1 115 ? 17.556 -1.538 -2.392 1.00 41.00 115 SER A O 1
#

Radius of gyration: 21.28 Å; chains: 1; bounding box: 64×28×52 Å

Secondary structure (DSSP, 8-state):
--HHHHHHHHHHHHHHHHHT-------B-STTSSTT------SPPPSS---------SSSEE--SPPEEETTEEEEE-EEPSSSP--TT--EEEEETTT--EEEEE---SSPPP-

pLDDT: mean 83.75, std 12.92, range [41.0, 98.25]

Foldseek 3Di:
DDPVVVVVVVVVVVVVVVVPPDPPQQWQADQLSDPVSVVDRDDDDDPDPDDQEDDDQWDAWAFPDDWGGDDQKIWGFTGFDDPVTDQGRGWIFIAGNRHRHTPDIDHPDGCDDDD

Sequence (115 aa):
MNSKTTTKIATIVLLVLALTTTIASADYPMFGLDPQRTGNASGDAPLANMRLWETKLGEKSYIGGGASVVGDQVYVTNWPTMPPVIYAGLGLYCLDKSDGSVIWNTSIGEDGGVS